Protein AF-A0A937M524-F1 (afdb_monomer_lite)

pLDDT: mean 91.33, std 8.62, range [57.06, 98.75]

Radius of gyration: 17.13 Å; chains: 1; bounding box: 41×33×45 Å

Secondary structure (DSSP, 8-state):
-EEEETT-SSS-HIIIIITHHHHSTT-EEEEETT--TGGGSTTHHHHTTT-S-THHHHHHHHHTT--S-TTHHHHTT--GGGT--SSS--PPTTSS---SPPPPHHHHHHHHHHHHHHHHHHHH-S-HHHHHHHHHIIIIIHHHH-TTEEEEE---

Foldseek 3Di:
DDEDECQALQFHCVVPQVCCLVVDAQDKYKYFYLAYDCLQDPCLPPNVQPPQHPCVVVLVVDVVPADPDNCVVVVVVDDVVVVRDSPPPGQHGNNDRDPHGGDRSVLVNVLVVLQVVLVCQLPPPPDPVSVVVSVCCNQPVSCVVNVSIHMDTHHD

Structure (mmCIF, N/CA/C/O backbone):
data_AF-A0A937M524-F1
#
_entry.id   AF-A0A937M524-F1
#
loop_
_atom_site.group_PDB
_atom_site.id
_atom_site.type_symbol
_atom_site.label_atom_id
_atom_site.label_alt_id
_atom_site.label_comp_id
_atom_site.label_asym_id
_atom_site.label_entity_id
_atom_site.label_seq_id
_atom_site.pdbx_PDB_ins_code
_atom_site.Cartn_x
_atom_site.Cartn_y
_atom_site.Cartn_z
_atom_site.occupancy
_atom_site.B_iso_or_equiv
_atom_site.auth_seq_id
_atom_site.auth_comp_id
_atom_site.auth_asym_id
_atom_site.auth_atom_id
_atom_site.pdbx_PDB_model_num
ATOM 1 N N . MET A 1 1 ? -9.513 -6.207 2.334 1.00 95.31 1 MET A N 1
ATOM 2 C CA . MET A 1 1 ? -8.731 -4.954 2.306 1.00 95.31 1 MET A CA 1
ATOM 3 C C . MET A 1 1 ? -7.512 -5.163 1.424 1.00 95.31 1 MET A C 1
ATOM 5 O O . MET A 1 1 ? -6.964 -6.257 1.456 1.00 95.31 1 MET A O 1
ATOM 9 N N . MET A 1 2 ? -7.101 -4.142 0.676 1.00 97.50 2 MET A N 1
ATOM 10 C CA . MET A 1 2 ? -5.820 -4.069 -0.028 1.00 97.50 2 MET A CA 1
ATOM 11 C C . MET A 1 2 ? -4.998 -2.906 0.539 1.00 97.50 2 MET A C 1
ATOM 13 O O . MET A 1 2 ? -5.554 -1.850 0.834 1.00 97.50 2 MET A O 1
ATOM 17 N N . ILE A 1 3 ? -3.689 -3.103 0.692 1.00 98.44 3 ILE A N 1
ATOM 18 C CA . ILE A 1 3 ? -2.723 -2.056 1.043 1.00 98.44 3 ILE A CA 1
ATOM 19 C C . ILE A 1 3 ? -1.741 -1.957 -0.121 1.00 98.44 3 ILE A C 1
ATOM 21 O O . ILE A 1 3 ? -1.237 -2.988 -0.562 1.00 98.44 3 ILE A O 1
ATOM 25 N N . ALA A 1 4 ? -1.480 -0.753 -0.624 1.00 98.25 4 ALA A N 1
ATOM 26 C CA . ALA A 1 4 ? -0.589 -0.569 -1.768 1.00 98.25 4 ALA A CA 1
ATOM 27 C C . ALA A 1 4 ? 0.185 0.750 -1.693 1.00 98.25 4 ALA A C 1
ATOM 29 O O . ALA A 1 4 ? -0.314 1.748 -1.169 1.00 98.25 4 ALA A O 1
ATOM 30 N N . GLY A 1 5 ? 1.410 0.741 -2.221 1.00 97.88 5 GLY A N 1
ATOM 31 C CA . GLY A 1 5 ? 2.259 1.923 -2.349 1.00 97.88 5 GLY A CA 1
ATOM 32 C C . GLY A 1 5 ? 2.102 2.588 -3.715 1.00 97.88 5 GLY A C 1
ATOM 33 O O . GLY A 1 5 ? 2.006 1.885 -4.715 1.00 97.88 5 GLY A O 1
ATOM 34 N N . THR A 1 6 ? 2.083 3.923 -3.778 1.00 97.12 6 THR A N 1
ATOM 35 C CA . THR A 1 6 ? 1.898 4.650 -5.055 1.00 97.12 6 THR A CA 1
ATOM 36 C C . THR A 1 6 ? 3.106 4.596 -5.986 1.00 97.12 6 THR A C 1
ATOM 38 O O . THR A 1 6 ? 2.955 4.832 -7.180 1.00 97.12 6 THR A O 1
ATOM 41 N N . LEU A 1 7 ? 4.288 4.261 -5.463 1.00 96.56 7 LEU A N 1
ATOM 42 C CA . LEU A 1 7 ? 5.532 4.115 -6.220 1.00 96.56 7 LEU A CA 1
ATOM 43 C C . LEU A 1 7 ? 5.981 2.648 -6.315 1.00 96.56 7 LEU A C 1
ATOM 45 O O . LEU A 1 7 ? 7.164 2.381 -6.513 1.00 96.56 7 LEU A O 1
ATOM 49 N N . ASP A 1 8 ? 5.067 1.687 -6.153 1.00 95.50 8 ASP A N 1
ATOM 50 C CA . ASP A 1 8 ? 5.367 0.280 -6.423 1.00 95.50 8 ASP A CA 1
ATOM 51 C C . ASP A 1 8 ? 5.662 0.100 -7.923 1.00 95.50 8 ASP A C 1
ATOM 53 O O . ASP A 1 8 ? 4.777 0.209 -8.775 1.00 95.50 8 ASP A O 1
ATOM 57 N N . ALA A 1 9 ? 6.940 -0.128 -8.240 1.00 93.00 9 ALA A N 1
ATOM 58 C CA . ALA A 1 9 ? 7.406 -0.266 -9.619 1.00 93.00 9 ALA A CA 1
ATOM 59 C C . ALA A 1 9 ? 7.235 -1.691 -10.170 1.00 93.00 9 ALA A C 1
ATOM 61 O O . ALA A 1 9 ? 7.293 -1.896 -11.383 1.00 93.00 9 ALA A O 1
ATOM 62 N N . LEU A 1 10 ? 7.052 -2.681 -9.290 1.00 92.19 10 LEU A N 1
ATOM 63 C CA . LEU A 1 10 ? 6.870 -4.075 -9.686 1.00 92.19 10 LEU A CA 1
ATOM 64 C C . LEU A 1 10 ? 5.397 -4.358 -9.989 1.00 92.19 10 LEU A C 1
ATOM 66 O O . LEU A 1 10 ? 5.094 -5.060 -10.948 1.00 92.19 10 LEU A O 1
ATOM 70 N N . ILE A 1 11 ? 4.496 -3.788 -9.192 1.00 90.94 11 ILE A N 1
ATOM 71 C CA . ILE A 1 11 ? 3.046 -3.917 -9.285 1.00 90.94 11 ILE A CA 1
ATOM 72 C C . ILE A 1 11 ? 2.452 -2.511 -9.300 1.00 90.94 11 ILE A C 1
ATOM 74 O O . ILE A 1 11 ? 2.194 -1.915 -8.255 1.00 90.94 11 ILE A O 1
ATOM 78 N N . ASN A 1 12 ? 2.223 -1.976 -10.500 1.00 89.94 12 ASN A N 1
ATOM 79 C CA . ASN A 1 12 ? 1.785 -0.592 -10.650 1.00 89.94 12 ASN A CA 1
ATOM 80 C C . ASN A 1 12 ? 0.488 -0.313 -9.867 1.00 89.94 12 ASN A C 1
ATOM 82 O O . ASN A 1 12 ? -0.507 -1.024 -10.028 1.00 89.94 12 ASN A O 1
ATOM 86 N N . PHE A 1 13 ? 0.491 0.744 -9.055 1.00 93.38 13 PHE A N 1
ATOM 87 C CA . PHE A 1 13 ? -0.628 1.105 -8.187 1.00 93.38 13 PHE A CA 1
ATOM 88 C C . PHE A 1 13 ? -1.949 1.328 -8.937 1.00 93.38 13 PHE A C 1
ATOM 90 O O . PHE A 1 13 ? -2.986 0.828 -8.499 1.00 93.38 13 PHE A O 1
ATOM 97 N N . GLU A 1 14 ? -1.930 2.057 -10.053 1.00 91.00 14 GLU A N 1
ATOM 98 C CA . GLU A 1 14 ? -3.151 2.509 -10.731 1.00 91.00 14 GLU A CA 1
ATOM 99 C C . GLU A 1 14 ? -3.993 1.353 -11.304 1.00 91.00 14 GLU A C 1
ATOM 101 O O . GLU A 1 14 ? -5.160 1.212 -10.922 1.00 91.00 14 GLU A O 1
ATOM 106 N N . PRO A 1 15 ? -3.445 0.464 -12.156 1.00 88.50 15 PRO A N 1
ATOM 107 C CA . PRO A 1 15 ? -4.230 -0.622 -12.727 1.00 88.50 15 PRO A CA 1
ATOM 108 C C . PRO A 1 15 ? -4.502 -1.762 -11.734 1.00 88.50 15 PRO A C 1
ATOM 110 O O . PRO A 1 15 ? -5.410 -2.551 -11.978 1.00 88.50 15 PRO A O 1
ATOM 113 N N . ASN A 1 16 ? -3.760 -1.861 -10.620 1.00 88.94 16 ASN A N 1
ATOM 114 C CA . ASN A 1 16 ? -3.895 -2.980 -9.679 1.00 88.94 16 ASN A CA 1
ATOM 115 C C . ASN A 1 16 ? -4.673 -2.629 -8.408 1.00 88.94 16 ASN A C 1
ATOM 117 O O . ASN A 1 16 ? -5.570 -3.368 -8.014 1.00 88.94 16 ASN A O 1
ATOM 121 N N . ALA A 1 17 ? -4.330 -1.527 -7.740 1.00 94.56 17 ALA A N 1
ATOM 122 C CA . ALA A 1 17 ? -4.855 -1.197 -6.418 1.00 94.56 17 ALA A CA 1
ATOM 123 C C . ALA A 1 17 ? -5.915 -0.096 -6.459 1.00 94.56 17 ALA A C 1
ATOM 125 O O . ALA A 1 17 ? -6.973 -0.246 -5.844 1.00 94.56 17 ALA A O 1
ATOM 126 N N . ALA A 1 18 ? -5.667 0.987 -7.205 1.00 94.94 18 ALA A N 1
ATOM 127 C CA . ALA A 1 18 ? -6.564 2.144 -7.268 1.00 94.94 18 ALA A CA 1
ATOM 128 C C . ALA A 1 18 ? -7.966 1.776 -7.777 1.00 94.94 18 ALA A C 1
ATOM 130 O O . ALA A 1 18 ? -8.966 2.361 -7.363 1.00 94.94 18 ALA A O 1
ATOM 131 N N . ILE A 1 19 ? -8.042 0.766 -8.644 1.00 92.06 19 ILE A N 1
ATOM 132 C CA . ILE A 1 19 ? -9.283 0.285 -9.245 1.00 92.06 19 ILE A CA 1
ATOM 133 C C . ILE A 1 19 ? -10.122 -0.617 -8.321 1.00 92.06 19 ILE A C 1
ATOM 135 O O . ILE A 1 19 ? -11.302 -0.849 -8.580 1.00 92.06 19 ILE A O 1
ATOM 139 N N . ILE A 1 20 ? -9.559 -1.137 -7.225 1.00 92.56 20 ILE A N 1
ATOM 140 C CA . ILE A 1 20 ? -10.252 -2.122 -6.381 1.00 92.56 20 ILE A CA 1
ATOM 141 C C . ILE A 1 20 ? -11.558 -1.589 -5.776 1.00 92.56 20 ILE A C 1
ATOM 143 O O . ILE A 1 20 ? -12.564 -2.295 -5.892 1.00 92.56 20 ILE A O 1
ATOM 147 N N . PRO A 1 21 ? -11.623 -0.365 -5.210 1.00 94.81 21 PRO A N 1
ATOM 148 C CA . PRO A 1 21 ? -12.872 0.159 -4.658 1.00 94.81 21 PRO A CA 1
ATOM 149 C C . PRO A 1 21 ? -14.019 0.284 -5.670 1.00 94.81 21 PRO A C 1
ATOM 151 O O . PRO A 1 21 ? -15.177 0.311 -5.259 1.00 94.81 21 PRO A O 1
ATOM 154 N N . SER A 1 22 ? -13.732 0.359 -6.978 1.00 92.50 22 SER A N 1
ATOM 155 C CA . SER A 1 22 ? -14.764 0.395 -8.024 1.00 92.50 22 SER A CA 1
ATOM 156 C C . SER A 1 22 ? -15.142 -0.993 -8.553 1.00 92.50 22 SER A C 1
ATOM 158 O O . SER A 1 22 ? -16.268 -1.174 -9.013 1.00 92.50 22 SER A O 1
ATOM 160 N N . ARG A 1 23 ? -14.239 -1.982 -8.465 1.00 89.00 23 ARG A N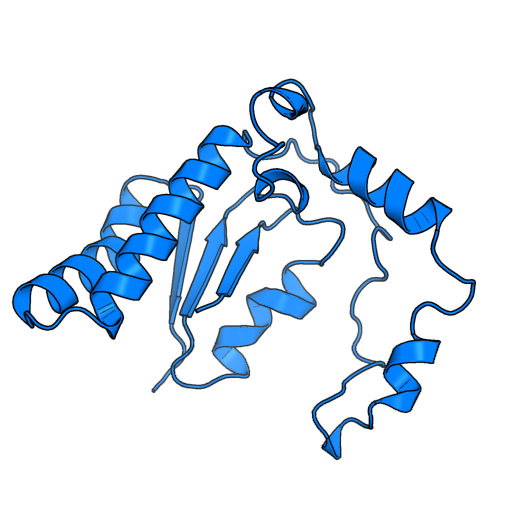 1
ATOM 161 C CA . ARG A 1 23 ? -14.467 -3.361 -8.938 1.00 89.00 23 ARG A CA 1
ATOM 162 C C . ARG A 1 23 ? -15.031 -4.300 -7.870 1.00 89.00 23 ARG A C 1
ATOM 164 O O . ARG A 1 23 ? -15.773 -5.219 -8.204 1.00 89.00 23 ARG A O 1
ATOM 171 N N . VAL A 1 24 ? -14.689 -4.099 -6.597 1.00 90.81 24 VAL A N 1
ATOM 172 C CA . VAL A 1 24 ? -15.015 -5.036 -5.511 1.00 90.81 24 VAL A CA 1
ATOM 173 C C . VAL A 1 24 ? -15.874 -4.347 -4.455 1.00 90.81 24 VAL A C 1
ATOM 175 O O . VAL A 1 24 ? -15.427 -3.413 -3.792 1.00 90.81 24 VAL A O 1
ATOM 178 N N . ARG A 1 25 ? -17.105 -4.835 -4.261 1.00 92.31 25 ARG A N 1
ATOM 179 C CA . ARG A 1 25 ? -18.004 -4.363 -3.192 1.00 92.31 25 ARG A CA 1
ATOM 180 C C . ARG A 1 25 ? -17.476 -4.741 -1.811 1.00 92.31 25 ARG A C 1
ATOM 182 O O . ARG A 1 25 ? -16.863 -5.795 -1.652 1.00 92.31 25 ARG A O 1
ATOM 189 N N . ASN A 1 26 ? -17.787 -3.921 -0.809 1.00 91.81 26 ASN A N 1
ATOM 190 C CA . ASN A 1 26 ? -17.293 -4.063 0.568 1.00 91.81 26 ASN A CA 1
ATOM 191 C C . ASN A 1 26 ? -15.757 -4.183 0.657 1.00 91.81 26 ASN A C 1
ATOM 193 O O . ASN A 1 26 ? -15.220 -4.866 1.532 1.00 91.81 26 ASN A O 1
ATOM 197 N N . SER A 1 27 ? -15.041 -3.555 -0.277 1.00 95.62 27 SER A N 1
ATOM 198 C CA . SER A 1 27 ? -13.587 -3.489 -0.266 1.00 95.62 27 SER A CA 1
ATOM 199 C C . SER A 1 27 ? -13.094 -2.219 0.419 1.00 95.62 27 SER A C 1
ATOM 201 O O . SER A 1 27 ? -13.753 -1.181 0.443 1.00 95.62 27 SER A O 1
ATOM 203 N N . ILE A 1 28 ? -11.894 -2.334 0.977 1.00 97.75 28 ILE A N 1
ATOM 204 C CA . ILE A 1 28 ? -11.145 -1.239 1.585 1.00 97.75 28 ILE A CA 1
ATOM 205 C C . ILE A 1 28 ? -9.802 -1.187 0.876 1.00 97.75 28 ILE A C 1
ATOM 207 O O . ILE A 1 28 ? -9.132 -2.222 0.782 1.00 97.75 28 ILE A O 1
ATOM 211 N N . LEU A 1 29 ? -9.412 -0.001 0.429 1.00 98.38 29 LEU A N 1
ATOM 212 C CA . LEU A 1 29 ? -8.082 0.319 -0.057 1.00 98.38 29 LEU A CA 1
ATOM 213 C C . LEU A 1 29 ? -7.406 1.268 0.933 1.00 98.38 29 LEU A C 1
ATOM 215 O O . LEU A 1 29 ? -7.923 2.346 1.223 1.00 98.38 29 LEU A O 1
ATOM 219 N N . LEU A 1 30 ? -6.226 0.876 1.405 1.00 98.56 30 LEU A N 1
ATOM 220 C CA . LEU A 1 30 ? -5.292 1.775 2.062 1.00 98.56 30 LEU A CA 1
ATOM 221 C C . LEU A 1 30 ? -4.137 2.087 1.109 1.00 98.56 30 LEU A C 1
ATOM 223 O O . LEU A 1 30 ? -3.293 1.235 0.823 1.00 98.56 30 LEU A O 1
ATOM 227 N N . LYS A 1 31 ? -4.098 3.325 0.631 1.00 98.62 31 LYS A N 1
ATOM 228 C CA . LYS A 1 31 ? -3.014 3.852 -0.196 1.00 98.62 31 LYS A CA 1
ATOM 229 C C . LYS A 1 31 ? -1.898 4.396 0.695 1.00 98.62 31 LYS A C 1
ATOM 231 O O . LYS A 1 31 ? -2.192 5.102 1.658 1.00 98.62 31 LYS A O 1
ATOM 236 N N . ILE A 1 32 ? -0.644 4.109 0.350 1.00 98.75 32 ILE A N 1
ATOM 237 C CA . ILE A 1 32 ? 0.557 4.676 0.977 1.00 98.75 32 ILE A CA 1
ATOM 238 C C . ILE A 1 32 ? 1.313 5.502 -0.068 1.00 98.75 32 ILE A C 1
ATOM 240 O O . ILE A 1 32 ? 1.962 4.958 -0.963 1.00 98.75 32 ILE A O 1
ATOM 244 N N . GLU A 1 33 ? 1.239 6.821 0.047 1.00 98.56 33 GLU A N 1
ATOM 245 C CA . GLU A 1 33 ? 1.935 7.758 -0.827 1.00 98.56 33 GLU A CA 1
ATOM 246 C C . GLU A 1 33 ? 3.455 7.595 -0.699 1.00 98.56 33 GLU A C 1
ATOM 248 O O . GLU A 1 33 ? 4.011 7.578 0.402 1.00 98.56 33 GLU A O 1
ATOM 253 N N . GLY A 1 34 ? 4.137 7.435 -1.830 1.00 97.88 34 GLY A N 1
ATOM 254 C CA . GLY A 1 34 ? 5.568 7.150 -1.868 1.00 97.88 34 GLY A CA 1
ATOM 255 C C . GLY A 1 34 ? 5.942 5.707 -1.508 1.00 97.88 34 GLY A C 1
ATOM 256 O O . GLY A 1 34 ? 7.128 5.377 -1.535 1.00 97.88 34 GLY A O 1
ATOM 257 N N . GLY A 1 35 ? 4.980 4.856 -1.134 1.00 97.81 35 GLY A N 1
ATOM 258 C CA . GLY A 1 35 ? 5.235 3.457 -0.791 1.00 97.81 35 GLY A CA 1
ATOM 259 C C . GLY A 1 35 ? 5.722 2.650 -1.996 1.00 97.81 35 GLY A C 1
ATOM 260 O O . GLY A 1 35 ? 5.335 2.933 -3.124 1.00 97.81 35 GLY A O 1
ATOM 261 N N . THR A 1 36 ? 6.546 1.635 -1.747 1.00 97.00 36 THR A N 1
ATOM 262 C CA . THR A 1 36 ? 7.236 0.825 -2.774 1.00 97.00 36 THR A CA 1
ATOM 263 C C . THR A 1 36 ? 7.029 -0.667 -2.538 1.00 97.00 36 THR A C 1
ATOM 265 O O . THR A 1 36 ? 6.696 -1.062 -1.418 1.00 97.00 36 THR A O 1
ATOM 268 N N . HIS A 1 37 ? 7.266 -1.512 -3.539 1.00 96.25 37 HIS A N 1
ATOM 269 C CA . HIS A 1 37 ? 7.106 -2.963 -3.415 1.00 96.25 37 HIS A CA 1
ATOM 270 C C . HIS A 1 37 ? 7.982 -3.543 -2.302 1.00 96.25 37 HIS A C 1
ATOM 272 O O . HIS A 1 37 ? 7.519 -4.184 -1.355 1.00 96.25 37 HIS A O 1
ATOM 278 N N . LEU A 1 38 ? 9.284 -3.265 -2.385 1.00 95.81 38 LEU A N 1
ATOM 279 C CA . LEU A 1 38 ? 10.284 -3.801 -1.471 1.00 95.81 38 LEU A CA 1
ATOM 280 C C . LEU A 1 38 ? 10.175 -3.160 -0.088 1.00 95.81 38 LEU A C 1
ATOM 282 O O . LEU A 1 38 ? 10.678 -3.733 0.876 1.00 95.81 38 LEU A O 1
ATOM 286 N N . GLY A 1 39 ? 9.489 -2.020 0.038 1.00 96.19 39 GLY A N 1
ATOM 287 C CA . GLY A 1 39 ? 9.195 -1.382 1.318 1.00 96.19 39 GLY A CA 1
ATOM 288 C C . GLY A 1 39 ? 8.359 -2.252 2.263 1.00 96.19 39 GLY A C 1
ATOM 289 O O . GLY A 1 39 ? 8.543 -2.148 3.477 1.00 96.19 39 GLY A O 1
ATOM 290 N N . PHE A 1 40 ? 7.520 -3.153 1.729 1.00 95.94 40 PHE A N 1
ATOM 291 C CA . PHE A 1 40 ? 6.704 -4.091 2.515 1.00 95.94 40 PHE A CA 1
ATOM 292 C C . PHE A 1 40 ? 7.480 -5.302 3.043 1.00 95.94 40 PHE A C 1
ATOM 294 O O . PHE A 1 40 ? 7.060 -5.927 4.019 1.00 95.94 40 PHE A O 1
ATOM 301 N N . GLY A 1 41 ? 8.614 -5.652 2.433 1.00 91.88 41 GLY A N 1
ATOM 302 C CA . GLY A 1 41 ? 9.417 -6.790 2.876 1.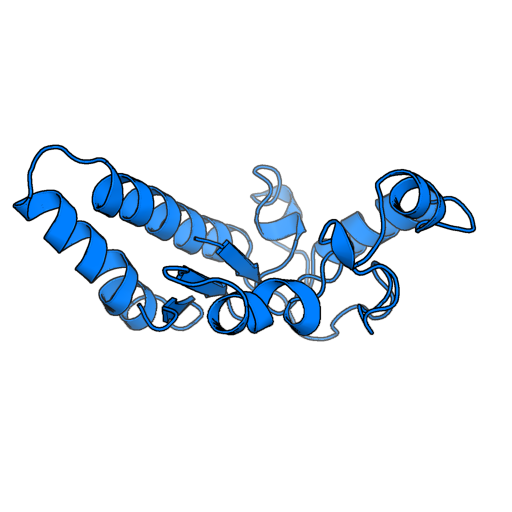00 91.88 41 GLY A CA 1
ATOM 303 C C . GLY A 1 41 ? 10.058 -6.533 4.240 1.00 91.88 41 GLY A C 1
ATOM 304 O O . GLY A 1 41 ? 10.532 -5.434 4.504 1.00 91.88 41 GLY A O 1
ATOM 305 N N . SER A 1 42 ? 10.148 -7.552 5.099 1.00 85.88 42 SER A N 1
ATOM 306 C CA . SER A 1 42 ? 10.832 -7.436 6.402 1.00 85.88 42 SER A CA 1
ATOM 307 C C . SER A 1 42 ? 12.319 -7.088 6.275 1.00 85.88 42 SER A C 1
ATOM 309 O O . SER A 1 42 ? 12.906 -6.529 7.195 1.00 85.88 42 SER A O 1
ATOM 311 N N . ILE A 1 43 ? 12.920 -7.377 5.118 1.00 85.81 43 ILE A N 1
ATOM 312 C CA . ILE A 1 43 ? 14.287 -6.978 4.779 1.00 85.81 43 ILE A CA 1
ATOM 313 C C . ILE A 1 43 ? 14.426 -5.462 4.562 1.00 85.81 43 ILE A C 1
ATOM 315 O O . ILE A 1 43 ? 15.541 -4.954 4.555 1.00 85.81 43 ILE A O 1
ATOM 319 N N . SER A 1 44 ? 13.330 -4.713 4.401 1.00 86.25 44 SER A N 1
ATOM 320 C CA . SER A 1 44 ? 13.390 -3.297 4.031 1.00 86.25 44 SER A CA 1
ATOM 321 C C . SER A 1 44 ? 14.112 -2.428 5.065 1.00 86.25 44 SER A C 1
ATOM 323 O O . SER A 1 44 ? 14.834 -1.499 4.692 1.00 86.25 44 SER A O 1
ATOM 325 N N . GLU A 1 45 ? 14.033 -2.791 6.347 1.00 84.75 45 GLU A N 1
ATOM 326 C CA . GLU A 1 45 ? 14.808 -2.188 7.429 1.00 84.75 45 GLU A CA 1
ATOM 327 C C . GLU A 1 45 ? 15.767 -3.204 8.075 1.00 84.75 45 GLU A C 1
ATOM 329 O O . GLU A 1 45 ? 15.338 -4.289 8.465 1.00 84.75 45 GLU A O 1
ATOM 334 N N . PRO A 1 46 ? 17.065 -2.877 8.239 1.00 86.19 46 PRO A N 1
ATOM 335 C CA . PRO A 1 46 ? 17.720 -1.610 7.894 1.00 86.19 46 PRO A CA 1
ATOM 336 C C . PRO A 1 46 ? 18.250 -1.540 6.449 1.00 86.19 46 PRO A C 1
ATOM 338 O O . PRO A 1 46 ? 18.872 -0.541 6.079 1.00 86.19 46 PRO A O 1
ATOM 341 N N . TRP A 1 47 ? 18.082 -2.596 5.645 1.00 89.25 47 TRP A N 1
ATOM 342 C CA . TRP A 1 47 ? 18.884 -2.799 4.433 1.00 89.25 47 TRP A CA 1
ATOM 343 C C . TRP A 1 47 ? 18.613 -1.785 3.320 1.00 89.25 47 TRP A C 1
ATOM 345 O O . TRP A 1 47 ? 19.537 -1.446 2.583 1.00 89.25 47 TRP A O 1
ATOM 355 N N . PHE A 1 48 ? 17.395 -1.247 3.223 1.00 92.31 48 PHE A N 1
ATOM 356 C CA . PHE A 1 48 ? 17.021 -0.288 2.175 1.00 92.31 48 PHE A CA 1
ATOM 357 C C . PHE A 1 48 ? 16.859 1.147 2.677 1.00 92.31 48 PHE A C 1
ATOM 359 O O . PHE A 1 48 ? 16.535 2.048 1.905 1.00 92.31 48 PHE A O 1
ATOM 366 N N . ARG A 1 49 ? 17.158 1.390 3.954 1.00 87.94 49 ARG A N 1
ATOM 367 C CA . ARG A 1 49 ? 16.981 2.677 4.640 1.00 87.94 49 ARG A CA 1
ATOM 368 C C . ARG A 1 49 ? 17.607 3.876 3.919 1.00 87.94 49 ARG A C 1
ATOM 370 O O . ARG A 1 49 ? 17.088 4.987 3.977 1.00 87.94 49 ARG A O 1
ATOM 377 N N . LEU A 1 50 ? 18.759 3.662 3.281 1.00 90.44 50 LEU A N 1
ATOM 378 C CA . LEU A 1 50 ? 19.533 4.709 2.600 1.00 90.44 50 LEU A CA 1
ATOM 379 C C . LEU A 1 50 ? 19.327 4.722 1.080 1.00 90.44 50 LEU A C 1
ATOM 381 O O . LEU A 1 50 ? 19.919 5.551 0.389 1.00 90.44 50 LEU A O 1
ATOM 385 N N . MET A 1 51 ? 18.508 3.816 0.547 1.00 91.75 51 MET A N 1
ATOM 386 C CA . MET A 1 51 ? 18.197 3.788 -0.876 1.00 91.75 51 MET A CA 1
ATOM 387 C C . MET A 1 51 ? 17.188 4.884 -1.208 1.00 91.75 51 MET A C 1
ATOM 389 O O . MET A 1 51 ? 16.251 5.143 -0.457 1.00 91.75 51 MET A O 1
ATOM 393 N N . ARG A 1 52 ? 17.359 5.525 -2.368 1.00 93.44 52 ARG A N 1
ATOM 394 C CA . ARG A 1 52 ? 16.369 6.486 -2.874 1.00 93.44 52 ARG A CA 1
ATOM 395 C C . ARG A 1 52 ? 15.061 5.793 -3.259 1.00 93.44 52 ARG A C 1
ATOM 397 O O . ARG A 1 52 ? 14.003 6.374 -3.053 1.00 93.44 52 ARG A O 1
ATOM 404 N N . HIS A 1 53 ? 15.167 4.593 -3.831 1.00 95.19 53 HIS A N 1
ATOM 405 C CA . HIS A 1 53 ? 14.043 3.767 -4.251 1.00 95.19 53 HIS A CA 1
ATOM 406 C C . HIS A 1 53 ? 14.460 2.285 -4.206 1.00 95.19 53 HIS A C 1
ATOM 408 O O . HIS A 1 53 ? 15.331 1.890 -4.987 1.00 95.19 53 HIS A O 1
ATOM 414 N N . PRO A 1 54 ? 13.914 1.460 -3.295 1.00 94.81 54 PRO A N 1
ATOM 415 C CA . PRO A 1 54 ? 14.343 0.069 -3.149 1.00 94.81 54 PRO A CA 1
ATOM 416 C C . PRO A 1 54 ? 13.947 -0.806 -4.341 1.00 94.81 54 PRO A C 1
ATOM 418 O O . PRO A 1 54 ? 14.703 -1.704 -4.701 1.00 94.81 54 PRO A O 1
ATOM 421 N N . ASP A 1 55 ? 12.831 -0.503 -5.009 1.00 95.19 55 ASP A N 1
ATOM 422 C CA . ASP A 1 55 ? 12.325 -1.341 -6.104 1.00 95.19 55 ASP A CA 1
ATOM 423 C C . ASP A 1 55 ? 13.271 -1.483 -7.294 1.00 95.19 55 ASP A C 1
ATOM 425 O O . ASP A 1 55 ? 13.182 -2.479 -7.997 1.00 95.19 55 ASP A O 1
ATOM 429 N N . GLY A 1 56 ? 14.250 -0.587 -7.477 1.00 92.94 56 GLY A N 1
ATOM 430 C CA . GLY A 1 56 ? 15.279 -0.780 -8.504 1.00 92.94 56 GLY A CA 1
ATOM 431 C C . GLY A 1 56 ? 16.049 -2.101 -8.335 1.00 92.94 56 GLY A C 1
ATOM 432 O O . GLY A 1 56 ? 16.401 -2.746 -9.324 1.00 92.94 56 GLY A O 1
ATOM 433 N N . LEU A 1 57 ? 16.252 -2.550 -7.089 1.00 91.81 57 LEU A N 1
ATOM 434 C CA . LEU A 1 57 ? 16.844 -3.858 -6.797 1.00 91.81 57 LEU A CA 1
ATOM 435 C C . LEU A 1 57 ? 15.888 -4.999 -7.172 1.00 91.81 57 LEU A C 1
ATOM 437 O O . LEU A 1 57 ? 16.305 -5.960 -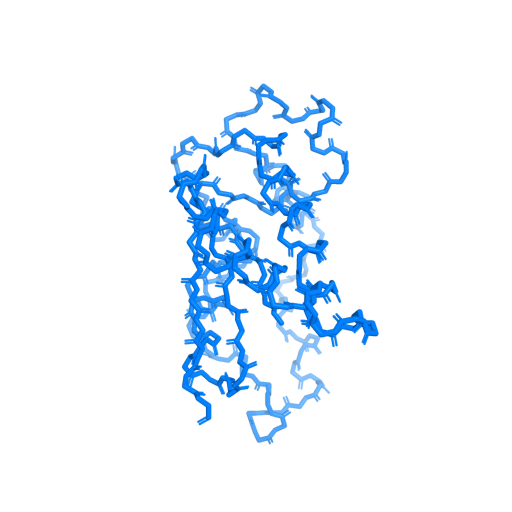7.817 1.00 91.81 57 LEU A O 1
ATOM 441 N N . GLY A 1 58 ? 14.613 -4.876 -6.793 1.00 90.69 58 GLY A N 1
ATOM 442 C CA . GLY A 1 58 ? 13.572 -5.854 -7.118 1.00 90.69 58 GLY A CA 1
ATOM 443 C C . GLY A 1 58 ? 13.390 -6.017 -8.623 1.00 90.69 58 GLY A C 1
ATOM 444 O O . GLY A 1 58 ? 13.415 -7.134 -9.128 1.00 90.69 58 GLY A O 1
ATOM 445 N N . CYS A 1 59 ? 13.320 -4.903 -9.347 1.00 92.06 59 CYS A N 1
ATOM 446 C CA . CYS A 1 59 ? 13.224 -4.877 -10.797 1.00 92.06 59 CYS A CA 1
ATOM 447 C C . CYS A 1 59 ? 14.428 -5.521 -11.471 1.00 92.06 59 CYS A C 1
ATOM 449 O O . CYS A 1 59 ? 14.255 -6.350 -12.357 1.00 92.06 59 CYS A O 1
ATOM 451 N N . THR A 1 60 ? 15.647 -5.223 -11.010 1.00 90.94 60 THR A N 1
ATOM 452 C CA . THR A 1 60 ? 16.847 -5.897 -11.527 1.00 90.94 60 THR A CA 1
ATOM 453 C C . THR A 1 60 ? 16.750 -7.414 -11.335 1.00 90.94 60 THR A C 1
ATOM 455 O O . THR A 1 60 ? 17.044 -8.171 -12.259 1.00 90.94 60 THR A O 1
ATOM 458 N N . ALA A 1 61 ? 16.312 -7.873 -10.159 1.00 90.81 61 ALA A N 1
ATOM 459 C CA . ALA A 1 61 ? 16.182 -9.298 -9.867 1.00 90.81 61 ALA A CA 1
ATOM 460 C C . ALA A 1 61 ? 15.103 -9.978 -10.726 1.00 90.81 61 ALA A C 1
ATOM 462 O O . ALA A 1 61 ? 15.372 -11.034 -11.296 1.00 90.81 61 ALA A O 1
ATOM 463 N N . VAL A 1 62 ? 13.917 -9.377 -10.855 1.00 89.50 62 VAL A N 1
ATOM 464 C CA . VAL A 1 62 ? 12.808 -9.938 -11.643 1.00 89.50 62 VAL A CA 1
ATOM 465 C C . VAL A 1 62 ? 13.150 -9.960 -13.128 1.00 89.50 62 VAL A C 1
ATOM 467 O O . VAL A 1 62 ? 13.098 -11.023 -13.737 1.00 89.50 62 VAL A O 1
ATOM 470 N N . LEU A 1 63 ? 13.584 -8.831 -13.697 1.00 88.81 63 LEU A N 1
ATOM 471 C CA . LEU A 1 63 ? 13.909 -8.733 -15.124 1.00 88.81 63 LEU A CA 1
ATOM 472 C C . LEU A 1 63 ? 15.058 -9.667 -15.536 1.00 88.81 63 LEU A C 1
ATOM 474 O O . LEU A 1 63 ? 15.107 -10.097 -16.681 1.00 88.81 63 LEU A O 1
ATOM 478 N N . SER A 1 64 ? 15.960 -10.025 -14.614 1.00 89.50 64 SER A N 1
ATOM 479 C CA . SER A 1 64 ? 17.039 -10.990 -14.894 1.00 89.50 64 SER A CA 1
ATOM 480 C C . SER A 1 64 ? 16.576 -12.453 -14.931 1.00 89.50 64 SER A C 1
ATOM 482 O O . SER A 1 64 ? 17.358 -13.316 -15.320 1.00 89.50 64 SER A O 1
ATOM 484 N N . ASN A 1 65 ? 15.354 -12.747 -14.479 1.00 86.69 65 ASN A N 1
ATOM 485 C CA . ASN A 1 65 ? 14.804 -14.104 -14.374 1.00 86.69 65 ASN A CA 1
ATOM 486 C C . ASN A 1 65 ? 13.493 -14.282 -15.155 1.00 86.69 65 ASN A C 1
ATOM 488 O O . ASN A 1 65 ? 12.889 -15.350 -15.087 1.00 86.69 65 ASN A O 1
ATOM 492 N N . MET A 1 66 ? 13.024 -13.240 -15.838 1.00 81.06 66 MET A N 1
ATOM 493 C CA . MET A 1 66 ? 11.752 -13.252 -16.546 1.00 81.06 66 MET A CA 1
ATOM 494 C C . MET A 1 66 ? 11.944 -13.771 -17.975 1.00 81.06 66 MET A C 1
ATOM 496 O O . MET A 1 66 ? 12.868 -13.346 -18.667 1.00 81.06 66 MET A O 1
ATOM 500 N N . ASP A 1 67 ? 11.072 -14.687 -18.400 1.00 77.25 67 ASP A N 1
ATOM 501 C CA . ASP A 1 67 ? 11.036 -15.190 -19.776 1.00 77.25 67 ASP A CA 1
ATOM 502 C C . ASP A 1 67 ? 10.559 -14.105 -20.763 1.00 77.25 67 ASP A C 1
ATOM 504 O O . ASP A 1 67 ? 9.982 -13.089 -20.370 1.00 77.25 67 ASP A O 1
ATOM 508 N N . GLU A 1 68 ? 10.773 -14.333 -22.065 1.00 74.94 68 GLU A N 1
ATOM 509 C CA . GLU A 1 68 ? 10.409 -13.385 -23.134 1.00 74.94 68 GLU A CA 1
ATOM 510 C C . GLU A 1 68 ? 8.899 -13.070 -23.197 1.00 74.94 68 GLU A C 1
ATOM 512 O O . GLU A 1 68 ? 8.530 -11.967 -23.597 1.00 74.94 68 GLU A O 1
ATOM 517 N N . ASP A 1 69 ? 8.034 -14.005 -22.776 1.00 77.19 69 ASP A N 1
ATOM 518 C CA . ASP A 1 69 ? 6.591 -13.785 -22.586 1.00 77.19 69 ASP A CA 1
ATOM 519 C C . ASP A 1 69 ? 6.192 -14.057 -21.121 1.00 77.19 69 ASP A C 1
ATOM 521 O O . ASP A 1 69 ? 5.837 -15.187 -20.767 1.00 77.19 69 ASP A O 1
ATOM 525 N N . PRO A 1 70 ? 6.209 -13.028 -20.253 1.00 74.50 70 PRO A N 1
ATOM 526 C CA . PRO A 1 70 ? 5.819 -13.154 -18.847 1.00 74.50 70 PRO A CA 1
ATOM 527 C C . PRO A 1 70 ? 4.347 -13.551 -18.669 1.00 74.50 70 PRO A C 1
ATOM 529 O O . PRO A 1 70 ? 3.962 -14.106 -17.637 1.00 74.50 70 PRO A O 1
ATOM 532 N N . SER A 1 71 ? 3.515 -13.266 -19.673 1.00 76.19 71 SER A N 1
ATOM 533 C CA . SER A 1 71 ? 2.070 -13.478 -19.638 1.00 76.19 71 SER A CA 1
ATOM 534 C C . SER A 1 71 ? 1.668 -14.892 -20.062 1.00 76.19 71 SER A C 1
ATOM 536 O O . SER A 1 71 ? 0.535 -15.309 -19.804 1.00 76.19 71 SER A O 1
ATOM 538 N N . ALA A 1 72 ? 2.583 -15.662 -20.662 1.00 79.44 72 ALA A N 1
ATOM 539 C CA . ALA A 1 72 ? 2.326 -17.014 -21.159 1.00 79.44 72 ALA A CA 1
ATOM 540 C C . ALA A 1 72 ? 1.752 -17.943 -20.079 1.00 79.44 72 ALA A C 1
ATOM 542 O O . ALA A 1 72 ? 0.796 -18.678 -20.333 1.00 79.44 72 ALA A O 1
ATOM 543 N N . ALA A 1 73 ? 2.289 -17.874 -18.856 1.00 75.69 73 ALA A N 1
ATOM 544 C CA . ALA A 1 73 ? 1.809 -18.677 -17.734 1.00 75.69 73 ALA A CA 1
ATOM 545 C C . ALA A 1 73 ? 0.347 -18.352 -17.378 1.00 75.69 73 ALA A C 1
ATOM 547 O O . ALA A 1 73 ? -0.443 -19.258 -17.115 1.00 75.69 73 ALA A O 1
ATOM 548 N N . PHE A 1 74 ? -0.040 -17.076 -17.432 1.00 77.88 74 PHE A N 1
ATOM 549 C CA . PHE A 1 74 ? -1.384 -16.630 -17.063 1.00 77.88 74 PHE A CA 1
ATOM 550 C C . PHE A 1 74 ? -2.434 -16.982 -18.117 1.00 77.88 74 PHE A C 1
ATOM 552 O O . PHE A 1 74 ? -3.562 -17.295 -17.750 1.00 77.88 74 PHE A O 1
ATOM 559 N N . ARG A 1 75 ? -2.065 -17.048 -19.407 1.00 81.38 75 ARG A N 1
ATOM 560 C CA . ARG A 1 75 ? -2.980 -17.490 -20.482 1.00 81.38 75 ARG A CA 1
ATOM 561 C C . ARG A 1 75 ? -3.495 -18.915 -20.276 1.00 81.38 75 ARG A C 1
ATOM 563 O O . ARG A 1 75 ? -4.549 -19.268 -20.789 1.00 81.38 75 ARG A O 1
ATOM 570 N N . THR A 1 76 ? -2.762 -19.738 -19.527 1.00 84.50 76 THR A N 1
ATOM 571 C CA . THR A 1 76 ? -3.195 -21.106 -19.202 1.00 84.50 76 THR A CA 1
ATOM 572 C C . THR A 1 76 ? -4.202 -21.176 -18.054 1.00 84.50 76 THR A C 1
ATOM 574 O O . THR A 1 76 ? -4.819 -22.222 -17.864 1.00 84.50 76 THR A O 1
ATOM 577 N N . LEU A 1 77 ? -4.372 -20.094 -17.285 1.00 85.19 77 LEU A N 1
ATOM 578 C CA . LEU A 1 77 ? -5.227 -20.076 -16.099 1.00 85.19 77 LEU A CA 1
ATOM 579 C C . LEU A 1 77 ? -6.706 -19.805 -16.422 1.00 85.19 77 LEU A C 1
ATOM 581 O O . LEU A 1 77 ? -7.554 -20.192 -15.622 1.00 85.19 77 LEU A O 1
ATOM 585 N N . GLY A 1 78 ? -7.016 -19.169 -17.558 1.00 85.62 78 GLY A N 1
ATOM 586 C CA . GLY A 1 78 ? -8.384 -18.809 -17.949 1.00 85.62 78 GLY A CA 1
ATOM 587 C C . GLY A 1 78 ? -8.470 -17.511 -18.755 1.00 85.62 78 GLY A C 1
ATOM 588 O O . GLY A 1 78 ? -7.450 -16.922 -19.118 1.00 85.62 78 GLY A O 1
ATOM 589 N N . GLU A 1 79 ? -9.699 -17.077 -19.025 1.00 85.50 79 GLU A N 1
ATOM 590 C CA . GLU A 1 79 ? -10.018 -15.854 -19.778 1.00 85.50 79 GLU A CA 1
ATOM 591 C C . GLU A 1 79 ? -10.732 -14.808 -18.896 1.00 85.50 79 GLU A C 1
ATOM 593 O O . GLU A 1 79 ? -10.943 -15.007 -17.696 1.00 85.50 79 GLU A O 1
ATOM 598 N N . GLU A 1 80 ? -11.151 -13.679 -19.479 1.00 84.31 80 GLU A N 1
ATOM 599 C CA . GLU A 1 80 ? -11.847 -12.602 -18.756 1.00 84.31 80 GLU A CA 1
ATOM 600 C C . GLU A 1 80 ? -13.138 -13.100 -18.082 1.00 84.31 80 GLU A C 1
ATOM 602 O O . GLU A 1 80 ? -13.470 -12.674 -16.975 1.00 84.31 80 GLU A O 1
ATOM 607 N N . SER A 1 81 ? -13.837 -14.064 -18.694 1.00 87.25 81 SER A N 1
ATOM 608 C CA . SER A 1 81 ? -15.014 -14.709 -18.094 1.00 87.25 81 SER A CA 1
ATOM 609 C C . SER A 1 81 ? -14.703 -15.466 -16.802 1.00 87.25 81 SER A C 1
ATOM 611 O O . SER A 1 81 ? -15.589 -15.614 -15.960 1.00 87.25 81 SER A O 1
ATOM 613 N N . ASP A 1 82 ? -13.459 -15.916 -16.635 1.00 85.12 82 ASP A N 1
ATOM 614 C CA . ASP A 1 82 ? -12.947 -16.546 -15.414 1.00 85.12 82 ASP A CA 1
ATOM 615 C C . ASP A 1 82 ? -12.366 -15.509 -14.434 1.00 85.12 82 ASP A C 1
ATOM 617 O O . ASP A 1 82 ? -11.866 -15.856 -13.363 1.00 85.12 82 ASP A O 1
ATOM 621 N N . GLY A 1 83 ? -12.447 -14.220 -14.781 1.00 79.75 83 GLY A N 1
ATOM 622 C CA . GLY A 1 83 ? -11.897 -13.104 -14.019 1.00 79.75 83 GLY A CA 1
ATOM 623 C C . GLY A 1 83 ? -10.423 -12.811 -14.306 1.00 79.75 83 GLY A C 1
ATOM 624 O O . GLY A 1 83 ? -9.802 -12.092 -13.522 1.00 79.75 83 GLY A O 1
ATOM 625 N N . ILE A 1 84 ? -9.853 -13.353 -15.390 1.00 81.56 84 ILE A N 1
ATOM 626 C CA . ILE A 1 84 ? -8.444 -13.166 -15.759 1.00 81.56 84 ILE A CA 1
ATOM 627 C C . ILE A 1 84 ? -8.337 -12.173 -16.918 1.00 81.56 84 ILE A C 1
ATOM 629 O O . ILE A 1 84 ? -8.639 -12.485 -18.065 1.00 81.56 84 ILE A O 1
ATOM 633 N N . ASP A 1 85 ? -7.874 -10.967 -16.609 1.00 79.31 85 ASP A N 1
ATOM 634 C CA . ASP A 1 85 ? -7.754 -9.854 -17.552 1.00 79.31 85 ASP A CA 1
ATOM 635 C C . ASP A 1 85 ? -6.274 -9.604 -17.899 1.00 79.31 85 ASP A C 1
ATOM 637 O O . ASP A 1 85 ? -5.585 -8.835 -17.228 1.00 79.31 85 ASP A O 1
ATOM 641 N N . ILE A 1 86 ? -5.772 -10.312 -18.919 1.00 76.56 86 ILE A N 1
ATOM 642 C CA . ILE A 1 86 ? -4.355 -10.284 -19.348 1.00 76.56 86 ILE A CA 1
ATOM 643 C C . ILE A 1 86 ? -4.061 -9.101 -20.283 1.00 76.56 86 ILE A C 1
ATOM 645 O O . ILE A 1 86 ? -2.926 -8.635 -20.344 1.00 76.56 86 ILE A O 1
ATOM 649 N N . ASP A 1 87 ? -5.077 -8.627 -21.008 1.00 69.81 87 ASP A N 1
ATOM 650 C CA . ASP A 1 87 ? -4.945 -7.573 -22.021 1.00 69.81 87 ASP A CA 1
ATOM 651 C C . ASP A 1 87 ? -5.304 -6.179 -21.479 1.00 69.81 87 ASP A C 1
ATOM 653 O O . ASP A 1 87 ? -5.201 -5.183 -22.207 1.00 69.81 87 ASP A O 1
ATOM 657 N N . SER A 1 88 ? -5.715 -6.069 -20.208 1.00 64.44 88 SER A N 1
ATOM 658 C CA . SER A 1 88 ? -5.801 -4.771 -19.546 1.00 64.44 88 SER A CA 1
ATOM 659 C C . SER A 1 88 ? -4.479 -4.030 -19.683 1.00 64.44 88 SER A C 1
ATOM 661 O O . SER A 1 88 ? -3.406 -4.626 -19.664 1.00 64.44 88 SER A O 1
ATOM 663 N N . ALA A 1 89 ? -4.557 -2.706 -19.834 1.00 57.06 89 ALA A N 1
ATOM 664 C CA . ALA A 1 89 ? -3.420 -1.794 -19.979 1.00 57.06 89 ALA A CA 1
ATOM 665 C C . ALA A 1 89 ? -2.551 -1.696 -18.701 1.00 57.06 89 ALA A C 1
ATOM 667 O O . ALA A 1 89 ? -2.133 -0.612 -18.293 1.00 57.06 89 ALA A O 1
ATOM 668 N N . VAL A 1 90 ? -2.330 -2.823 -18.028 1.00 62.72 90 VAL A N 1
ATOM 669 C CA . VAL A 1 90 ? -1.403 -3.000 -16.928 1.00 62.72 90 VAL A CA 1
ATOM 670 C C . VAL A 1 90 ? -0.021 -2.793 -17.518 1.00 62.72 90 VAL A C 1
ATOM 672 O O . VAL A 1 90 ? 0.433 -3.549 -18.375 1.00 62.72 90 VAL A O 1
ATOM 675 N N . LEU A 1 91 ? 0.624 -1.717 -17.076 1.00 62.12 91 LEU A N 1
ATOM 676 C CA . LEU A 1 91 ? 2.022 -1.459 -17.386 1.00 62.12 91 LEU A CA 1
ATOM 677 C C . LEU A 1 91 ? 2.837 -2.706 -17.050 1.00 62.12 91 LEU A C 1
ATOM 679 O O . LEU A 1 91 ? 2.635 -3.325 -15.999 1.00 62.12 91 LEU A O 1
ATOM 683 N N . THR A 1 92 ? 3.736 -3.073 -17.956 1.00 74.44 92 THR A N 1
ATOM 684 C CA . THR A 1 92 ? 4.581 -4.251 -17.778 1.00 74.44 92 THR A CA 1
ATOM 685 C C . THR A 1 92 ? 5.436 -4.095 -16.518 1.00 74.44 92 THR A C 1
ATOM 687 O O . THR A 1 92 ? 5.743 -2.983 -16.072 1.00 74.44 92 THR A O 1
ATOM 690 N N . VAL A 1 93 ? 5.781 -5.217 -15.883 1.00 81.38 93 VAL A N 1
ATOM 691 C CA . VAL A 1 93 ? 6.555 -5.212 -14.634 1.00 81.38 93 VAL A CA 1
ATOM 692 C C . VAL A 1 93 ? 7.835 -4.403 -14.839 1.00 81.38 93 VAL A C 1
ATOM 694 O O . VAL A 1 93 ? 8.618 -4.699 -15.740 1.00 81.38 93 VAL A O 1
ATOM 697 N N . CYS A 1 94 ? 8.054 -3.389 -13.998 1.00 86.38 94 CYS A N 1
ATOM 698 C CA . CYS A 1 94 ? 9.231 -2.524 -14.057 1.00 86.38 94 CYS A CA 1
ATOM 699 C C . CYS A 1 94 ? 9.424 -1.746 -15.371 1.00 86.38 94 CYS A C 1
ATOM 701 O O . CYS A 1 94 ? 10.538 -1.301 -15.649 1.00 86.38 94 CYS A O 1
ATOM 703 N N . GLU A 1 95 ? 8.362 -1.538 -16.158 1.00 81.44 95 GLU A N 1
ATOM 704 C CA . GLU A 1 95 ? 8.425 -0.788 -17.421 1.00 81.44 95 GLU A CA 1
ATOM 705 C C . GLU A 1 95 ? 8.939 0.638 -17.227 1.00 81.44 95 GLU A C 1
ATOM 707 O O . GLU A 1 95 ? 9.757 1.140 -17.995 1.00 81.44 95 GLU A O 1
ATOM 712 N N . THR A 1 96 ? 8.460 1.298 -16.172 1.00 80.50 96 THR A N 1
ATOM 713 C CA . THR A 1 96 ? 8.894 2.639 -15.792 1.00 80.50 96 THR A CA 1
ATOM 714 C C . THR A 1 96 ? 9.238 2.654 -14.314 1.00 80.50 96 THR A C 1
ATOM 716 O O . THR A 1 96 ? 8.376 2.467 -13.459 1.00 80.50 96 THR A O 1
ATOM 719 N N . MET A 1 97 ? 10.508 2.916 -14.012 1.00 87.62 97 MET A N 1
ATOM 720 C CA . MET A 1 97 ? 10.941 3.180 -12.645 1.00 87.62 97 MET A CA 1
ATOM 721 C C . MET A 1 97 ? 10.541 4.601 -12.234 1.00 87.62 97 MET A C 1
ATOM 723 O O . MET A 1 97 ? 10.940 5.551 -12.920 1.00 87.62 97 MET A O 1
ATOM 727 N N . PRO A 1 98 ? 9.826 4.779 -11.109 1.00 87.69 98 PRO A N 1
ATOM 728 C CA . PRO A 1 98 ? 9.550 6.104 -10.576 1.00 87.69 98 PRO A CA 1
ATOM 729 C C . PRO A 1 98 ? 10.842 6.878 -10.288 1.00 87.69 98 PRO A C 1
ATOM 731 O O . PRO A 1 98 ? 11.854 6.318 -9.853 1.00 87.69 98 PRO A O 1
ATOM 734 N N . THR A 1 99 ? 10.821 8.186 -10.539 1.00 88.06 99 THR A N 1
ATOM 735 C CA . THR A 1 99 ? 11.994 9.069 -10.350 1.00 88.06 99 THR A CA 1
ATOM 736 C C . THR A 1 99 ? 11.953 9.805 -9.010 1.00 88.06 99 THR A C 1
ATOM 738 O O . THR A 1 99 ? 12.971 10.298 -8.495 1.00 88.06 99 THR A O 1
ATOM 741 N N . GLU A 1 100 ? 10.761 9.858 -8.431 1.00 93.31 100 GLU A N 1
ATOM 742 C CA . GLU A 1 100 ? 10.433 10.346 -7.113 1.00 93.31 100 GLU A CA 1
ATOM 743 C C . GLU A 1 100 ? 11.243 9.600 -6.048 1.00 93.31 100 GLU A C 1
ATOM 745 O O . GLU A 1 100 ? 11.663 8.452 -6.203 1.00 93.31 100 GLU A O 1
ATOM 750 N N . LYS A 1 101 ? 11.519 10.283 -4.937 1.00 94.62 101 LYS A N 1
ATOM 751 C CA . LYS A 1 101 ? 12.124 9.623 -3.783 1.00 94.62 101 LYS A CA 1
ATOM 752 C C . LYS A 1 101 ? 11.042 8.797 -3.086 1.00 94.62 101 LYS A C 1
ATOM 754 O O . LYS A 1 101 ? 10.013 9.353 -2.714 1.00 94.62 101 LYS A O 1
ATOM 759 N N . ALA A 1 102 ? 11.326 7.519 -2.855 1.00 96.50 102 ALA A N 1
ATOM 760 C CA . ALA A 1 102 ? 10.450 6.636 -2.105 1.00 96.50 102 ALA A CA 1
ATOM 761 C C . ALA A 1 102 ? 10.265 7.101 -0.653 1.00 96.50 102 ALA A C 1
ATOM 763 O O . ALA A 1 102 ? 11.151 7.720 -0.044 1.00 96.50 102 ALA A O 1
ATOM 764 N N . LEU A 1 103 ? 9.116 6.742 -0.084 1.00 97.25 103 LEU A N 1
ATOM 765 C CA . LEU A 1 103 ? 8.876 6.805 1.347 1.00 97.25 103 LEU A CA 1
ATOM 766 C C . LEU A 1 103 ? 9.924 5.955 2.075 1.00 97.25 103 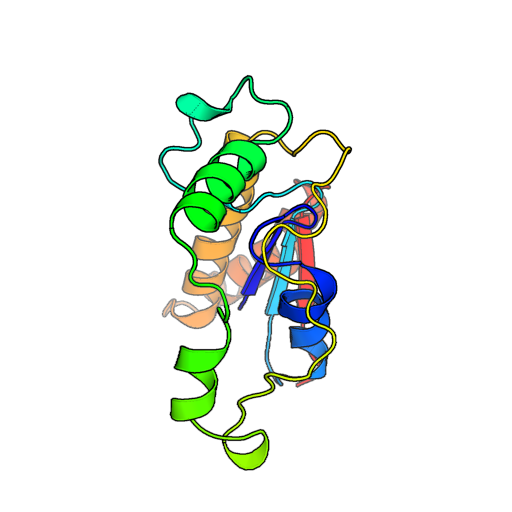LEU A C 1
ATOM 768 O O . LEU A 1 103 ? 10.388 4.925 1.585 1.00 97.25 103 LEU A O 1
ATOM 772 N N . HIS A 1 104 ? 10.295 6.385 3.277 1.00 95.94 104 HIS A N 1
ATOM 773 C CA . HIS A 1 104 ? 11.208 5.613 4.106 1.00 95.94 104 HIS A CA 1
ATOM 774 C C . HIS A 1 104 ? 10.597 4.234 4.438 1.00 95.94 104 HIS A C 1
ATOM 776 O O . HIS A 1 104 ? 9.466 4.193 4.936 1.00 95.94 104 HIS A O 1
ATOM 782 N N . PRO A 1 105 ? 11.321 3.115 4.249 1.00 95.06 105 PRO A N 1
ATOM 783 C CA . PRO A 1 105 ? 10.747 1.777 4.397 1.00 95.06 105 PRO A CA 1
ATOM 784 C C . PRO A 1 105 ? 10.198 1.516 5.803 1.00 95.06 105 PRO A C 1
ATOM 786 O O . PRO A 1 105 ? 9.073 1.048 5.946 1.00 95.06 105 PRO A O 1
ATOM 789 N N . GLY A 1 106 ? 10.905 1.941 6.855 1.00 95.19 106 GLY A N 1
ATOM 790 C CA . GLY A 1 106 ? 10.381 1.863 8.223 1.00 95.19 106 GLY A CA 1
ATOM 791 C C . GLY A 1 106 ? 9.056 2.608 8.432 1.00 95.19 106 GLY A C 1
ATOM 792 O O . GLY A 1 106 ? 8.219 2.170 9.217 1.00 95.19 106 GLY A O 1
ATOM 793 N N . ARG A 1 107 ? 8.816 3.705 7.703 1.00 96.50 107 ARG A N 1
ATOM 794 C CA . ARG A 1 107 ? 7.554 4.447 7.782 1.00 96.50 107 ARG A CA 1
ATOM 795 C C . ARG A 1 107 ? 6.422 3.715 7.065 1.00 96.50 107 ARG A C 1
ATOM 797 O O . ARG A 1 107 ? 5.347 3.579 7.644 1.00 96.50 107 ARG A O 1
ATOM 804 N N . GLN A 1 108 ? 6.691 3.154 5.888 1.00 97.88 108 GLN A N 1
ATOM 805 C CA . GLN A 1 108 ? 5.758 2.264 5.194 1.00 97.88 108 GLN A CA 1
ATOM 806 C C . GLN A 1 108 ? 5.383 1.044 6.053 1.00 97.88 108 GLN A C 1
ATOM 808 O O . GLN A 1 108 ? 4.205 0.700 6.151 1.00 97.88 108 GLN A O 1
ATOM 813 N N . GLN A 1 109 ? 6.358 0.427 6.727 1.00 96.75 109 GLN A N 1
ATOM 814 C CA . GLN A 1 109 ? 6.129 -0.692 7.647 1.00 96.75 109 GLN A CA 1
ATOM 815 C C . GLN A 1 109 ? 5.243 -0.294 8.835 1.00 96.75 109 GLN A C 1
ATOM 817 O O . GLN A 1 109 ? 4.331 -1.036 9.191 1.00 96.75 109 GLN A O 1
ATOM 822 N N . MET A 1 110 ? 5.447 0.897 9.413 1.00 97.25 110 MET A N 1
ATOM 823 C CA . MET A 1 110 ? 4.581 1.410 10.482 1.00 97.25 110 MET A CA 1
ATOM 824 C C . MET A 1 110 ? 3.127 1.569 10.018 1.00 97.25 110 MET A C 1
ATOM 826 O O . MET A 1 110 ? 2.230 1.049 10.681 1.00 97.25 110 MET A O 1
ATOM 830 N N . VAL A 1 111 ? 2.895 2.220 8.868 1.00 98.50 111 VAL A N 1
ATOM 831 C CA . VAL A 1 111 ? 1.542 2.364 8.291 1.00 98.50 111 VAL A CA 1
ATOM 832 C C . VAL A 1 111 ? 0.911 0.987 8.082 1.00 98.50 111 VAL A C 1
ATOM 834 O O . VAL A 1 111 ? -0.210 0.736 8.521 1.00 98.50 111 VAL A O 1
ATOM 837 N N . THR A 1 112 ? 1.659 0.076 7.457 1.00 98.19 112 THR A N 1
ATOM 838 C CA . THR A 1 112 ? 1.199 -1.280 7.133 1.00 98.19 112 THR A CA 1
ATOM 839 C C . THR A 1 112 ? 0.834 -2.067 8.389 1.00 98.19 112 THR A C 1
ATOM 841 O O . THR A 1 112 ? -0.212 -2.714 8.421 1.00 98.19 112 THR A O 1
ATOM 844 N N . GLY A 1 113 ? 1.656 -1.995 9.439 1.00 98.00 113 GLY A N 1
ATOM 845 C CA . GLY A 1 113 ? 1.420 -2.688 10.703 1.00 98.00 113 GLY A CA 1
ATOM 846 C C . GLY A 1 113 ? 0.165 -2.192 11.421 1.00 98.00 113 GLY A C 1
ATOM 847 O O . GLY A 1 113 ? -0.682 -3.003 11.796 1.00 98.00 113 GLY A O 1
ATOM 848 N N . ILE A 1 114 ? 0.009 -0.868 11.552 1.00 98.56 114 ILE A N 1
ATOM 849 C CA . ILE A 1 114 ? -1.179 -0.258 12.173 1.00 98.56 114 ILE A CA 1
ATOM 850 C C . ILE A 1 114 ? -2.436 -0.645 11.394 1.00 98.56 114 ILE A C 1
ATOM 852 O O . ILE A 1 114 ? -3.420 -1.088 11.987 1.00 98.56 114 ILE A O 1
ATOM 856 N N . ALA A 1 115 ? -2.394 -0.525 10.069 1.00 98.56 115 ALA A N 1
ATOM 857 C CA . ALA A 1 115 ? -3.516 -0.848 9.202 1.00 98.56 115 ALA A CA 1
ATOM 858 C C . ALA A 1 115 ? -3.931 -2.315 9.281 1.00 98.56 115 ALA A C 1
ATOM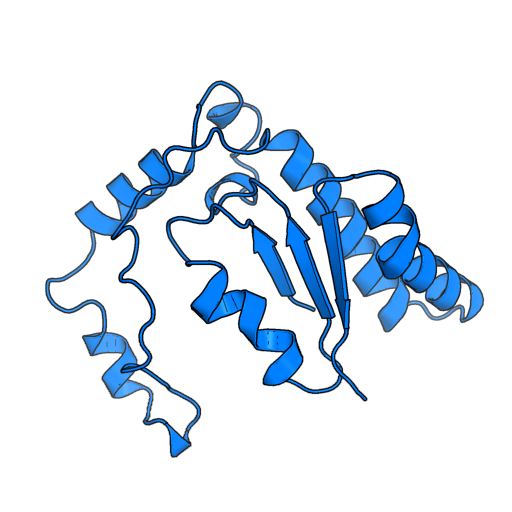 860 O O . ALA A 1 115 ? -5.110 -2.624 9.432 1.00 98.56 115 ALA A O 1
ATOM 861 N N . THR A 1 116 ? -2.953 -3.218 9.198 1.00 98.25 116 THR A N 1
ATOM 862 C CA . THR A 1 116 ? -3.183 -4.663 9.218 1.00 98.25 116 THR A CA 1
ATOM 863 C C . THR A 1 116 ? -3.807 -5.087 10.541 1.00 98.25 116 THR A C 1
ATOM 865 O O . THR A 1 116 ? -4.837 -5.760 10.539 1.00 98.25 116 THR A O 1
ATOM 868 N N . LEU A 1 117 ? -3.239 -4.642 11.668 1.00 98.56 117 LEU A N 1
ATOM 869 C CA . LEU A 1 117 ? -3.796 -4.932 12.987 1.00 98.56 117 LEU A CA 1
ATOM 870 C C . LEU A 1 117 ? -5.213 -4.364 13.127 1.00 98.56 117 LEU A C 1
ATOM 872 O O . LEU A 1 117 ? -6.125 -5.093 13.503 1.00 98.56 117 LEU A O 1
ATOM 876 N N . SER A 1 118 ? -5.413 -3.094 12.769 1.00 98.56 118 SER A N 1
ATOM 877 C CA . SER A 1 118 ? -6.721 -2.436 12.879 1.00 98.56 118 SER A CA 1
ATOM 878 C C . SER A 1 118 ? -7.778 -3.124 12.015 1.00 98.56 118 SER A C 1
ATOM 880 O O . SER A 1 118 ? -8.906 -3.310 12.454 1.00 98.56 118 SER A O 1
ATOM 882 N N . PHE A 1 119 ? -7.424 -3.576 10.811 1.00 98.44 119 PHE A N 1
ATOM 883 C CA . PHE A 1 119 ? -8.338 -4.336 9.964 1.00 98.44 119 PHE A CA 1
ATOM 884 C C . PHE A 1 119 ? -8.738 -5.673 10.594 1.00 98.44 119 PHE A C 1
ATOM 886 O O . PHE A 1 119 ? -9.925 -5.996 10.636 1.00 98.44 119 PHE A O 1
ATOM 893 N N . PHE A 1 120 ? -7.779 -6.447 11.110 1.00 98.56 120 PHE A N 1
ATOM 894 C CA . PHE A 1 120 ? -8.092 -7.727 11.748 1.00 98.56 120 PHE A CA 1
ATOM 895 C C . PHE A 1 120 ? -8.936 -7.546 13.013 1.00 98.56 120 PHE A C 1
ATOM 897 O O . PHE A 1 120 ? -9.916 -8.266 13.196 1.00 98.56 120 PHE A O 1
ATOM 904 N N . GLU A 1 121 ? -8.618 -6.553 13.842 1.00 98.62 121 GLU A N 1
ATOM 905 C CA . GLU A 1 121 ? -9.410 -6.198 15.023 1.00 98.62 121 GLU A CA 1
ATOM 906 C C . GLU A 1 121 ? -10.831 -5.770 14.636 1.00 98.62 121 GLU A C 1
ATOM 908 O O . GLU A 1 121 ? -11.802 -6.260 15.205 1.00 98.62 121 GLU A O 1
ATOM 913 N N . MET A 1 122 ? -10.973 -4.920 13.617 1.00 97.94 122 MET A N 1
ATOM 914 C CA . MET A 1 122 ? -12.266 -4.458 13.108 1.00 97.94 122 MET A CA 1
ATOM 915 C C . MET A 1 122 ? -13.152 -5.608 12.615 1.00 97.94 122 MET A C 1
ATOM 917 O O . MET A 1 122 ? -14.363 -5.577 12.830 1.00 97.94 122 MET A O 1
ATOM 921 N N . VAL A 1 123 ? -12.575 -6.609 11.945 1.00 97.25 123 VAL A N 1
ATOM 922 C CA . VAL A 1 123 ? -13.338 -7.706 11.328 1.00 97.25 123 VAL A CA 1
ATOM 923 C C . VAL A 1 123 ? -13.606 -8.851 12.305 1.00 97.25 123 VAL A C 1
ATOM 925 O O . VAL A 1 123 ? -14.708 -9.398 12.304 1.00 97.25 123 VAL A O 1
ATOM 928 N N . PHE A 1 124 ? -12.624 -9.226 1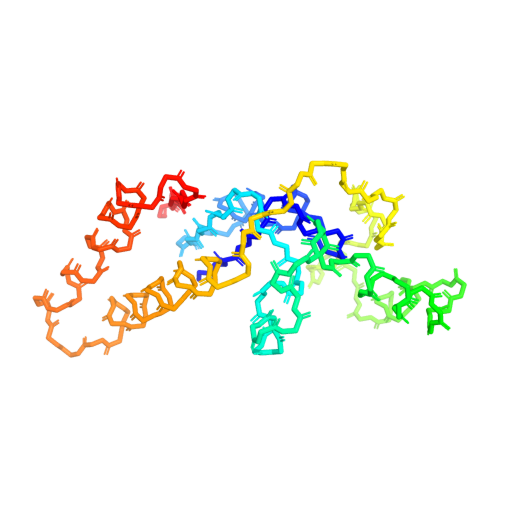3.127 1.00 98.06 124 PHE A N 1
ATOM 929 C CA . PHE A 1 124 ? -12.644 -10.505 13.845 1.00 98.06 124 PHE A CA 1
ATOM 930 C C . PHE A 1 124 ? -12.717 -10.394 15.366 1.00 98.06 124 PHE A C 1
ATOM 932 O O . PHE A 1 124 ? -12.958 -11.412 16.010 1.00 98.06 124 PHE A O 1
ATOM 939 N N . ASN A 1 125 ? -12.516 -9.214 15.963 1.00 98.31 125 ASN A N 1
ATOM 940 C CA . ASN A 1 125 ? -12.574 -9.111 17.420 1.00 98.31 125 ASN A CA 1
ATOM 941 C C . ASN A 1 125 ? -13.988 -9.443 17.931 1.00 98.31 125 ASN A C 1
ATOM 943 O O . ASN A 1 125 ? -14.979 -9.037 17.325 1.00 98.31 125 ASN A O 1
ATOM 947 N N . GLU A 1 126 ? -14.101 -10.168 19.043 1.00 98.31 126 GLU A N 1
ATOM 948 C CA . GLU A 1 126 ? -15.388 -10.557 19.632 1.00 98.31 126 GLU A CA 1
ATOM 949 C C . GLU A 1 126 ? -16.123 -9.366 20.269 1.00 98.31 126 GLU A C 1
ATOM 951 O O . GLU A 1 126 ? -17.353 -9.274 20.179 1.00 98.31 126 GLU A O 1
ATOM 956 N N . ASP A 1 127 ? -15.382 -8.408 20.833 1.00 98.50 127 ASP A N 1
ATOM 957 C CA . ASP A 1 127 ? -15.919 -7.206 21.467 1.00 98.50 127 ASP A CA 1
ATOM 958 C C . ASP A 1 127 ? -16.366 -6.170 20.410 1.00 98.50 127 ASP A C 1
ATOM 960 O O . ASP A 1 127 ? -15.539 -5.635 19.660 1.00 98.50 127 ASP A O 1
ATOM 964 N N . PRO A 1 128 ? -17.670 -5.824 20.342 1.00 98.38 128 PRO A N 1
ATOM 965 C CA . PRO A 1 128 ? -18.171 -4.802 19.426 1.00 98.38 128 PRO A CA 1
ATOM 966 C C . PRO A 1 128 ? -17.537 -3.421 19.616 1.00 98.38 128 PRO A C 1
ATOM 968 O O . PRO A 1 128 ? -17.384 -2.694 18.633 1.00 98.38 128 PRO A O 1
ATOM 971 N N . ALA A 1 129 ? -17.173 -3.049 20.847 1.00 98.44 129 ALA A N 1
ATOM 972 C CA . ALA A 1 129 ? -16.526 -1.769 21.116 1.00 98.44 129 ALA A CA 1
ATOM 973 C C . ALA A 1 129 ? -15.129 -1.732 20.491 1.00 98.44 129 ALA A C 1
ATOM 975 O O . ALA A 1 129 ? -14.763 -0.748 19.848 1.00 98.44 129 ALA A O 1
ATOM 976 N N . ARG A 1 130 ? -14.389 -2.842 20.593 1.00 98.38 130 ARG A N 1
ATOM 977 C CA . ARG A 1 130 ? -13.059 -2.969 19.999 1.00 98.38 130 ARG A CA 1
ATOM 978 C C . ARG A 1 130 ? -13.100 -2.960 18.474 1.00 98.38 130 ARG A C 1
ATOM 980 O O . ARG A 1 130 ? -12.272 -2.300 17.850 1.00 98.38 130 ARG A O 1
ATOM 987 N N . ARG A 1 131 ? -14.100 -3.613 17.870 1.00 98.69 131 ARG A N 1
ATOM 988 C CA . ARG A 1 131 ? -14.318 -3.537 16.414 1.00 98.69 131 ARG A CA 1
ATOM 989 C C . ARG A 1 131 ? -14.575 -2.102 15.949 1.00 98.69 131 ARG A C 1
ATOM 991 O O . ARG A 1 131 ? -14.001 -1.670 14.951 1.00 98.69 131 ARG A O 1
ATOM 998 N N . ALA A 1 132 ? -15.417 -1.360 16.673 1.00 98.56 132 ALA A N 1
ATOM 999 C CA . ALA A 1 132 ? -15.731 0.031 16.350 1.00 98.56 132 ALA A CA 1
ATOM 1000 C C . ALA A 1 132 ? -14.505 0.951 16.493 1.00 98.56 132 ALA A C 1
ATOM 1002 O O . ALA A 1 132 ? -14.248 1.769 15.613 1.00 98.56 132 ALA A O 1
ATOM 1003 N N . GLU A 1 133 ? -13.718 0.779 17.557 1.00 98.62 133 GLU A N 1
ATOM 1004 C CA . GLU A 1 133 ? -12.464 1.511 17.763 1.00 98.62 133 GLU A CA 1
ATOM 1005 C C . GLU A 1 133 ? -11.462 1.240 16.632 1.00 98.62 133 GLU A C 1
ATOM 1007 O O . GLU A 1 133 ? -10.910 2.171 16.050 1.00 98.62 133 GLU A O 1
ATOM 1012 N N . ALA A 1 134 ? -11.264 -0.027 16.265 1.00 98.69 134 ALA A N 1
ATOM 1013 C CA . ALA A 1 134 ? -10.341 -0.404 15.202 1.00 98.69 134 ALA A CA 1
ATOM 1014 C C . ALA A 1 134 ? -10.777 0.132 13.824 1.00 98.69 134 ALA A C 1
ATOM 1016 O O . ALA A 1 134 ? -9.935 0.552 13.027 1.00 98.69 134 ALA A O 1
ATOM 1017 N N . SER A 1 135 ? -12.089 0.195 13.568 1.00 98.31 135 SER A N 1
ATOM 1018 C CA . SER A 1 135 ? -12.645 0.857 12.383 1.00 98.31 135 SER A CA 1
ATOM 1019 C C . SER A 1 135 ? -12.330 2.356 12.354 1.00 98.31 135 SER A C 1
ATOM 1021 O O . SER A 1 135 ? -11.998 2.885 11.292 1.00 98.31 135 SER A O 1
ATOM 1023 N N . GLU A 1 136 ? -12.427 3.050 13.491 1.00 98.56 136 GLU A N 1
ATOM 1024 C CA . GLU A 1 136 ? -12.101 4.479 13.599 1.00 98.56 136 GLU A CA 1
ATOM 1025 C C . GLU A 1 136 ? -10.599 4.718 13.388 1.00 98.56 136 GLU A C 1
ATOM 1027 O O . GLU A 1 136 ? -10.214 5.610 12.628 1.00 98.56 136 GLU A O 1
ATOM 1032 N N . ILE A 1 137 ? -9.747 3.873 13.983 1.00 98.62 137 ILE A N 1
ATOM 1033 C CA . ILE A 1 137 ? -8.293 3.941 13.795 1.00 98.62 137 ILE A CA 1
ATOM 1034 C C . ILE A 1 137 ? -7.946 3.796 12.314 1.00 98.62 137 ILE A C 1
ATOM 1036 O O . ILE A 1 137 ? -7.221 4.628 11.772 1.00 98.62 137 ILE A O 1
ATOM 1040 N N . LEU A 1 138 ? -8.476 2.766 11.650 1.00 98.44 138 LEU A N 1
ATOM 1041 C CA . LEU A 1 138 ? -8.155 2.480 10.254 1.00 98.44 138 LEU A CA 1
ATOM 1042 C C . LEU A 1 138 ? -8.660 3.573 9.301 1.00 98.44 138 LEU A C 1
ATOM 1044 O O . LEU A 1 138 ? -7.934 3.975 8.393 1.00 98.44 138 LEU A O 1
ATOM 1048 N N . SER A 1 139 ? -9.898 4.036 9.490 1.00 98.06 139 SER A N 1
ATOM 1049 C CA . SER A 1 139 ? -10.563 4.935 8.537 1.00 98.06 139 SER A CA 1
ATOM 1050 C C . SER A 1 139 ? -10.277 6.419 8.764 1.00 98.06 139 SER A C 1
ATOM 1052 O O . SER A 1 139 ? -10.405 7.207 7.825 1.00 98.06 139 SER A O 1
ATOM 1054 N N . ARG A 1 140 ? -9.893 6.822 9.985 1.00 98.38 140 ARG A N 1
ATOM 1055 C CA . ARG A 1 140 ? -9.732 8.237 10.353 1.00 98.38 140 ARG A CA 1
ATOM 1056 C C . ARG A 1 140 ? -8.425 8.544 11.065 1.00 98.38 140 ARG A C 1
ATOM 1058 O O . ARG A 1 140 ? -7.695 9.406 10.576 1.00 98.38 140 ARG A O 1
ATOM 1065 N N . SER A 1 141 ? -8.103 7.873 12.173 1.00 98.56 141 SER A N 1
ATOM 1066 C CA . SER A 1 141 ? -6.905 8.237 12.951 1.00 98.56 141 SER A CA 1
ATOM 1067 C C . SER A 1 141 ? -5.623 8.010 12.156 1.00 98.56 141 SER A C 1
ATOM 1069 O O . SER A 1 141 ? -4.784 8.903 12.086 1.00 98.56 141 SER A O 1
ATOM 1071 N N . LEU A 1 142 ? -5.497 6.862 11.480 1.00 98.50 142 LEU A N 1
ATOM 1072 C CA . LEU A 1 142 ? -4.319 6.535 10.681 1.00 98.50 142 LEU A CA 1
ATOM 1073 C C . LEU A 1 142 ? -4.079 7.564 9.555 1.00 98.50 142 LEU A C 1
ATOM 1075 O O . LEU A 1 142 ? -2.998 8.152 9.552 1.00 98.50 142 LEU A O 1
ATOM 1079 N N . PRO A 1 143 ? -5.041 7.865 8.654 1.00 98.12 143 PRO A N 1
ATOM 1080 C CA . PRO A 1 143 ? -4.859 8.928 7.659 1.00 98.12 143 PRO A CA 1
ATOM 1081 C C . PRO A 1 143 ? -4.610 10.321 8.258 1.00 98.12 143 PRO A C 1
ATOM 1083 O O . PRO A 1 143 ? -3.915 11.136 7.657 1.00 98.12 143 PRO A O 1
ATOM 1086 N N . SER A 1 144 ? -5.169 10.618 9.438 1.00 98.25 144 SER A N 1
ATOM 1087 C CA . SER A 1 144 ? -4.975 11.914 10.100 1.00 98.25 144 SER A CA 1
ATOM 1088 C C . SER A 1 144 ? -3.580 12.072 10.717 1.00 98.25 144 SER A C 1
ATOM 1090 O O . SER A 1 144 ? -3.059 13.186 10.763 1.00 98.25 144 SER A O 1
ATOM 1092 N N . GLU A 1 145 ? -2.990 10.996 11.236 1.00 98.12 145 GLU A N 1
ATOM 1093 C CA . GLU A 1 145 ? -1.698 11.014 11.940 1.00 98.12 145 GLU A CA 1
ATOM 1094 C C . GLU A 1 145 ? -0.515 10.637 11.034 1.00 98.12 145 GLU A C 1
ATOM 1096 O O . GLU A 1 145 ? 0.646 10.951 11.325 1.00 98.12 145 GLU A O 1
ATOM 1101 N N . MET A 1 146 ? -0.792 9.965 9.918 1.00 98.31 146 MET A N 1
ATOM 1102 C CA . MET A 1 146 ? 0.188 9.559 8.916 1.00 98.31 146 MET A CA 1
ATOM 1103 C C . MET A 1 146 ? -0.259 10.102 7.550 1.00 98.31 146 MET A C 1
ATOM 1105 O O . MET A 1 146 ? -0.989 9.411 6.846 1.00 98.31 146 MET A O 1
ATOM 1109 N N . PRO A 1 147 ? 0.149 11.334 7.172 1.00 97.25 147 PRO A N 1
ATOM 1110 C CA . PRO A 1 147 ? -0.347 12.025 5.974 1.00 97.25 147 PRO A CA 1
ATOM 1111 C C . PRO A 1 147 ? -0.118 11.291 4.647 1.00 97.25 147 PRO A C 1
ATOM 1113 O O . PRO A 1 147 ? -0.784 11.577 3.657 1.00 97.25 147 PRO A O 1
ATOM 1116 N N . GLU A 1 148 ? 0.841 10.369 4.604 1.00 98.44 148 GLU A N 1
ATOM 1117 C CA . GLU A 1 148 ? 1.076 9.486 3.464 1.00 98.44 148 GLU A CA 1
ATOM 1118 C C . GLU A 1 148 ? 0.008 8.389 3.316 1.00 98.44 148 GLU A C 1
ATOM 1120 O O . GLU A 1 148 ? -0.098 7.782 2.256 1.00 98.44 148 GLU A O 1
ATOM 1125 N N . ALA A 1 149 ? -0.776 8.102 4.355 1.00 98.62 149 ALA A N 1
ATOM 1126 C CA . ALA A 1 149 ? -1.806 7.077 4.337 1.00 98.62 149 ALA A CA 1
ATOM 1127 C C . ALA A 1 149 ? -3.154 7.672 3.909 1.00 98.62 149 ALA A C 1
ATOM 1129 O O . ALA A 1 149 ? -3.570 8.732 4.369 1.00 98.62 149 ALA A O 1
ATOM 1130 N N . SER A 1 150 ? -3.884 6.977 3.039 1.00 98.50 150 SER A N 1
ATOM 1131 C CA . SER A 1 150 ? -5.246 7.361 2.651 1.00 98.50 150 SER A CA 1
ATOM 1132 C C . SER A 1 150 ? -6.164 6.150 2.640 1.00 98.50 150 SER A C 1
ATOM 1134 O O . SER A 1 150 ? -5.841 5.131 2.034 1.00 98.50 150 SER A O 1
ATOM 1136 N N . TYR A 1 151 ? -7.315 6.277 3.296 1.00 98.31 151 TYR A N 1
ATOM 1137 C CA . TYR A 1 151 ? -8.346 5.246 3.364 1.00 98.31 151 TYR A CA 1
ATOM 1138 C C . TYR A 1 151 ? -9.427 5.498 2.309 1.00 98.31 151 TYR A C 1
ATOM 1140 O O . TYR A 1 151 ? -9.896 6.623 2.135 1.00 98.31 151 TYR A O 1
ATOM 1148 N N . THR A 1 152 ? -9.849 4.452 1.607 1.00 97.81 152 THR A N 1
ATOM 1149 C CA . THR A 1 152 ? -10.998 4.484 0.698 1.00 97.81 152 THR A CA 1
ATOM 1150 C C . THR A 1 152 ? -11.788 3.196 0.846 1.00 97.81 152 THR A C 1
ATOM 1152 O O . THR A 1 152 ? -11.224 2.106 0.806 1.00 97.81 152 THR A O 1
ATOM 1155 N N . GLU A 1 153 ? -13.101 3.316 0.991 1.00 95.94 153 GLU A N 1
ATOM 1156 C CA . GLU A 1 153 ? -14.020 2.183 1.082 1.00 95.94 153 GLU A CA 1
ATOM 1157 C C . GLU A 1 153 ? -14.988 2.227 -0.097 1.00 95.94 153 GLU A C 1
ATOM 1159 O O . GLU A 1 153 ? -15.502 3.291 -0.453 1.00 95.94 153 GLU A O 1
ATOM 1164 N N . SER A 1 154 ? -15.219 1.076 -0.724 1.00 93.88 154 SER A N 1
ATOM 1165 C CA . SER A 1 154 ? -16.224 0.948 -1.778 1.00 93.88 154 SER A CA 1
ATOM 1166 C C . SER A 1 154 ? -17.630 1.156 -1.214 1.00 93.88 154 SER A C 1
ATOM 1168 O O . SER A 1 154 ? -17.886 0.854 -0.047 1.00 93.88 154 SER A O 1
ATOM 1170 N N . ALA A 1 155 ? -18.582 1.536 -2.064 1.00 81.12 155 ALA A N 1
ATOM 1171 C CA . ALA A 1 155 ? -19.991 1.449 -1.695 1.00 81.12 155 ALA A CA 1
ATOM 1172 C C . ALA A 1 155 ? -20.376 0.008 -1.282 1.00 81.12 155 ALA A C 1
ATOM 1174 O O . ALA A 1 155 ? -19.831 -0.971 -1.806 1.00 81.12 155 ALA A O 1
ATOM 1175 N N . LYS A 1 156 ? -21.303 -0.096 -0.323 1.00 69.00 156 LYS A N 1
ATOM 1176 C CA . LYS A 1 156 ? -21.843 -1.370 0.180 1.00 69.00 156 LYS A CA 1
ATOM 1177 C C . LYS A 1 156 ? -22.684 -2.093 -0.873 1.00 69.00 156 LYS A C 1
ATOM 1179 O O . LYS A 1 156 ? -23.465 -1.401 -1.562 1.00 69.00 156 LYS A O 1
#

Sequence (156 aa):
MMIAGTLDALINFEPNAAIIPSRVRNSILLKIEGGTHLGFGSISEPWFRLMRHPDGLGCTAVLSNMDEDPSAAFRTLGEESDGIDIDSAVLTVCETMPTEKALHPGRQQMVTGIATLSFFEMVFNEDPARRAEASEILSRSLPSEMPEASYTESAK